Protein AF-A0A965RJ59-F1 (afdb_monomer_lite)

pLDDT: mean 90.55, std 13.61, range [27.86, 98.25]

Secondary structure (DSSP, 8-state):
--PPPPPHHHHHHHHHHHHHHTT-EEEEETTEEEEEEE--TT-HHHHHHHHHHHHHHHHTS-BSS--EEE--TTSHHHHHHHHHTEEEEEE--B-HHHHHHHHHHHHHHHT--

Radius of gyration: 14.55 Å; chains: 1; bounding box: 40×43×31 Å

Sequence (113 aa):
MKTKQAPAREIAADFIRRCRADGWMVDVRGQTVTIIRDFAPGDKDAFCECDATAWGLLASLPGRGGSIWGTDGGSVGGHVALTHGRYTLNRSCVGKRVAADILKLVTFFTLKP

Structure (mmCIF, N/CA/C/O backbone):
data_AF-A0A965RJ59-F1
#
_entry.id   AF-A0A965RJ59-F1
#
loop_
_atom_site.group_PDB
_atom_site.id
_atom_site.type_symbol
_atom_site.label_atom_id
_atom_site.label_alt_id
_atom_site.label_comp_id
_atom_site.label_asym_id
_a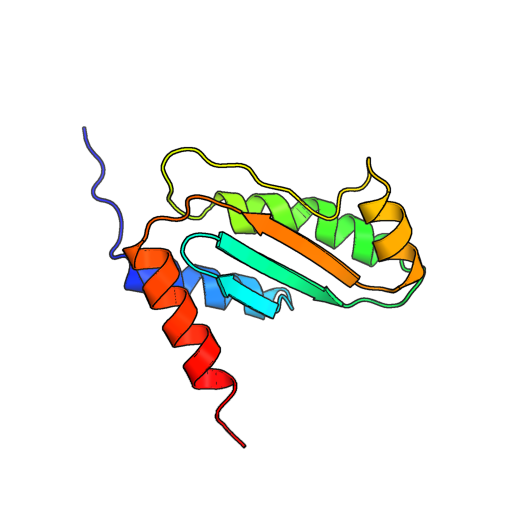tom_site.label_entity_id
_atom_site.label_seq_id
_atom_site.pdbx_PDB_ins_code
_atom_site.Cartn_x
_atom_site.Cartn_y
_atom_site.Cartn_z
_atom_site.occupancy
_atom_site.B_iso_or_equiv
_atom_site.auth_seq_id
_atom_site.auth_comp_id
_atom_site.auth_asym_id
_atom_site.auth_atom_id
_atom_site.pdbx_PDB_model_num
ATOM 1 N N . MET A 1 1 ? -21.872 20.696 10.526 1.00 41.91 1 MET A N 1
ATOM 2 C CA . MET A 1 1 ? -22.598 19.447 10.204 1.00 41.91 1 MET A CA 1
ATOM 3 C C . MET A 1 1 ? -21.594 18.295 10.257 1.00 41.91 1 MET A C 1
ATOM 5 O O . MET A 1 1 ? -20.626 18.351 9.514 1.00 41.91 1 MET A O 1
ATOM 9 N N . LYS A 1 2 ? -21.710 17.329 11.183 1.00 46.34 2 LYS A N 1
ATOM 10 C CA . LYS A 1 2 ? -20.790 16.173 11.227 1.00 46.34 2 LYS A CA 1
ATOM 11 C C . LYS A 1 2 ? -21.306 15.119 10.247 1.00 46.34 2 LYS A C 1
ATOM 13 O O . LYS A 1 2 ? -22.339 14.513 10.507 1.00 46.34 2 LYS A O 1
ATOM 18 N N . THR A 1 3 ? -20.628 14.929 9.122 1.00 65.00 3 THR A N 1
ATOM 19 C CA . THR A 1 3 ? -20.919 13.839 8.185 1.00 65.00 3 THR A CA 1
ATOM 20 C C . THR A 1 3 ? -20.676 12.501 8.885 1.00 65.00 3 THR A C 1
ATOM 22 O O . THR A 1 3 ? -19.633 12.288 9.505 1.00 65.00 3 THR A O 1
ATOM 25 N N . LYS A 1 4 ? -21.665 11.603 8.838 1.00 72.56 4 LYS A N 1
ATOM 26 C CA . LYS A 1 4 ? -21.551 10.253 9.396 1.00 72.56 4 LYS A CA 1
ATOM 27 C C . LYS A 1 4 ? -20.576 9.461 8.527 1.00 72.56 4 LYS A C 1
ATOM 29 O O . LYS A 1 4 ? -20.817 9.276 7.340 1.00 72.56 4 LYS A O 1
ATOM 34 N N . GLN A 1 5 ? -19.473 9.020 9.117 1.00 74.44 5 GLN A N 1
ATOM 35 C CA . GLN A 1 5 ? -18.503 8.177 8.431 1.00 74.44 5 GLN A CA 1
ATOM 36 C C . GLN A 1 5 ? -19.112 6.802 8.121 1.00 74.44 5 GLN A C 1
ATOM 38 O O . GLN A 1 5 ? -19.854 6.259 8.945 1.00 74.44 5 GLN A O 1
ATOM 43 N N . ALA A 1 6 ? -18.790 6.251 6.947 1.00 84.94 6 ALA A N 1
ATOM 44 C CA . ALA A 1 6 ? -19.208 4.908 6.561 1.00 84.94 6 ALA A CA 1
ATOM 45 C C . ALA A 1 6 ? -18.729 3.853 7.585 1.00 84.94 6 ALA A C 1
ATOM 47 O O . ALA A 1 6 ? -17.718 4.059 8.269 1.00 84.94 6 ALA A O 1
ATOM 48 N N . PRO A 1 7 ? -19.435 2.718 7.719 1.00 93.12 7 PRO A N 1
ATOM 49 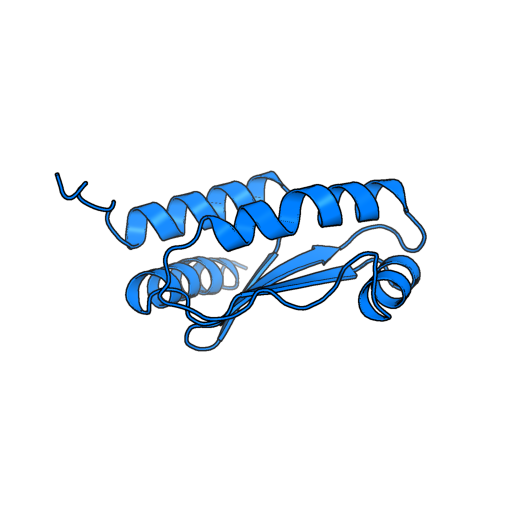C CA . PRO A 1 7 ? -19.003 1.613 8.564 1.00 93.12 7 PRO A CA 1
ATOM 50 C C . PRO A 1 7 ? -17.579 1.149 8.232 1.00 93.12 7 PRO A C 1
ATOM 52 O O . PRO A 1 7 ? -17.197 1.045 7.069 1.00 93.12 7 PRO A O 1
ATOM 55 N N . ALA A 1 8 ? -16.795 0.808 9.261 1.00 93.94 8 ALA A N 1
ATOM 56 C CA . ALA A 1 8 ? -15.394 0.402 9.098 1.00 93.94 8 ALA A CA 1
ATOM 57 C C . ALA A 1 8 ? -15.214 -0.766 8.111 1.00 93.94 8 ALA A C 1
ATOM 59 O O . ALA A 1 8 ? -14.274 -0.761 7.321 1.00 93.94 8 ALA A O 1
ATOM 60 N N . ARG A 1 9 ? -16.159 -1.712 8.117 1.00 95.12 9 ARG A N 1
ATOM 61 C CA . ARG A 1 9 ? -16.202 -2.850 7.197 1.00 95.12 9 ARG A CA 1
ATOM 62 C C . ARG A 1 9 ? -16.362 -2.431 5.735 1.00 95.12 9 ARG A C 1
ATOM 64 O O . ARG A 1 9 ? -15.719 -3.023 4.877 1.00 95.12 9 ARG A O 1
ATOM 71 N N . GLU A 1 10 ? -17.201 -1.436 5.452 1.00 95.81 10 GLU A N 1
ATOM 72 C CA . GLU A 1 10 ? -17.410 -0.929 4.087 1.00 95.81 10 GLU A CA 1
ATOM 73 C C . GLU A 1 10 ? -16.159 -0.211 3.584 1.00 95.81 10 GLU A C 1
ATOM 75 O O . GLU A 1 10 ? -15.707 -0.475 2.475 1.00 95.81 10 GLU A O 1
ATOM 80 N N . ILE A 1 11 ? -15.539 0.607 4.440 1.00 96.31 11 ILE A N 1
ATOM 81 C CA . ILE A 1 11 ? -14.264 1.273 4.139 1.00 96.31 11 ILE A CA 1
ATOM 82 C C . ILE A 1 11 ? -13.167 0.241 3.848 1.00 96.31 11 ILE A C 1
ATOM 84 O O . ILE A 1 11 ? -12.443 0.368 2.865 1.00 96.31 11 ILE A O 1
ATOM 88 N N . ALA A 1 12 ? -13.046 -0.793 4.686 1.00 96.94 12 ALA A N 1
ATOM 89 C CA . ALA A 1 12 ? -12.061 -1.854 4.502 1.00 96.94 12 ALA A CA 1
ATOM 90 C C . ALA A 1 12 ? -12.294 -2.637 3.199 1.00 96.94 12 ALA A C 1
ATOM 92 O O . ALA A 1 12 ? -11.343 -2.905 2.466 1.00 96.94 12 ALA A O 1
ATOM 93 N N . ALA A 1 13 ? -13.550 -2.977 2.891 1.00 96.12 13 ALA A N 1
ATOM 94 C CA . ALA A 1 13 ? -13.908 -3.687 1.668 1.00 96.12 13 ALA A CA 1
ATOM 95 C C . ALA A 1 13 ? -13.626 -2.851 0.411 1.00 96.12 13 ALA A C 1
ATOM 97 O O . ALA A 1 13 ? -13.058 -3.376 -0.547 1.00 96.12 13 ALA A O 1
ATOM 98 N N . ASP A 1 14 ? -13.970 -1.560 0.421 1.00 96.62 14 ASP A N 1
ATOM 99 C CA . ASP A 1 14 ? -13.690 -0.657 -0.697 1.00 96.62 14 ASP A CA 1
ATOM 100 C C . ASP A 1 14 ? -12.186 -0.467 -0.922 1.00 96.62 14 ASP A C 1
ATOM 102 O O . ASP A 1 14 ? -11.710 -0.578 -2.052 1.00 96.62 14 ASP A O 1
ATOM 106 N N . PHE A 1 15 ? -11.421 -0.270 0.156 1.00 96.94 15 PHE A N 1
ATOM 107 C CA . PHE A 1 15 ? -9.967 -0.156 0.086 1.00 96.94 15 PHE A CA 1
ATOM 108 C C . PHE A 1 15 ? -9.328 -1.406 -0.530 1.00 96.94 15 PHE A C 1
ATOM 110 O O . PHE A 1 15 ? -8.587 -1.299 -1.504 1.00 96.94 15 PHE A O 1
ATOM 117 N N . ILE A 1 16 ? -9.666 -2.598 -0.024 1.00 96.94 16 ILE A N 1
ATOM 118 C CA . ILE A 1 16 ? -9.153 -3.864 -0.567 1.00 96.94 16 ILE A CA 1
ATOM 119 C C . ILE A 1 16 ? -9.554 -4.043 -2.035 1.00 96.94 16 ILE A C 1
ATOM 121 O O . ILE A 1 16 ? -8.737 -4.489 -2.839 1.00 96.94 16 ILE A O 1
ATOM 125 N N . ARG A 1 17 ? -10.789 -3.684 -2.405 1.00 96.00 17 ARG A N 1
ATOM 126 C CA . ARG A 1 17 ? -11.264 -3.751 -3.792 1.00 96.00 17 ARG A CA 1
ATOM 127 C C . ARG A 1 17 ? -10.422 -2.868 -4.715 1.00 96.00 17 ARG A C 1
ATOM 129 O O . ARG A 1 17 ? -10.001 -3.347 -5.762 1.00 96.00 17 ARG A O 1
ATOM 136 N N . ARG A 1 18 ? -10.162 -1.616 -4.325 1.00 95.88 18 ARG A N 1
ATOM 137 C CA . ARG A 1 18 ? -9.330 -0.673 -5.092 1.00 95.88 18 ARG A CA 1
ATOM 138 C C . ARG A 1 18 ? -7.885 -1.154 -5.199 1.00 95.88 18 ARG A C 1
ATOM 140 O O . ARG A 1 18 ? -7.370 -1.246 -6.302 1.00 95.88 18 ARG A O 1
ATOM 147 N N . CYS A 1 19 ? -7.277 -1.563 -4.082 1.00 96.12 19 CYS A N 1
ATOM 148 C CA . CYS A 1 19 ? -5.932 -2.137 -4.085 1.00 96.12 19 CYS A CA 1
ATOM 149 C C . CYS A 1 19 ? -5.820 -3.311 -5.065 1.00 96.12 19 CYS A C 1
ATOM 151 O O . CYS A 1 19 ? -4.913 -3.332 -5.885 1.00 96.12 19 CYS A O 1
ATOM 153 N N . ARG A 1 20 ? -6.771 -4.251 -5.041 1.00 93.31 20 ARG A N 1
ATOM 154 C CA . ARG A 1 20 ? -6.757 -5.413 -5.942 1.00 93.31 20 ARG A CA 1
ATOM 155 C C . ARG A 1 20 ? -6.955 -5.045 -7.408 1.00 93.31 20 ARG A C 1
ATOM 157 O O . ARG A 1 20 ? -6.301 -5.647 -8.250 1.00 93.31 20 ARG A O 1
ATOM 164 N N . ALA A 1 21 ? -7.846 -4.098 -7.705 1.00 93.12 21 ALA A N 1
ATOM 165 C CA . ALA A 1 21 ? -8.087 -3.644 -9.075 1.00 93.12 21 ALA A CA 1
ATOM 166 C C . ALA A 1 21 ? -6.805 -3.098 -9.724 1.00 93.12 21 ALA A C 1
ATOM 168 O O . ALA A 1 21 ? -6.563 -3.354 -10.898 1.00 93.12 21 ALA A O 1
ATOM 169 N N . ASP A 1 22 ? -5.961 -2.449 -8.921 1.00 91.25 22 ASP A N 1
ATOM 170 C CA . ASP A 1 22 ? -4.714 -1.826 -9.368 1.00 91.25 22 ASP A CA 1
ATOM 171 C C . ASP A 1 22 ? -3.471 -2.710 -9.095 1.00 91.25 22 ASP A C 1
ATOM 173 O O . ASP A 1 22 ? -2.335 -2.248 -9.196 1.00 91.25 22 ASP A O 1
ATOM 177 N N . GLY A 1 23 ? -3.660 -3.987 -8.729 1.00 94.44 23 GLY A N 1
ATOM 178 C CA . GLY A 1 23 ? -2.569 -4.958 -8.551 1.00 94.44 23 GLY A CA 1
ATOM 179 C C . GLY A 1 23 ? -1.757 -4.830 -7.254 1.00 94.44 23 GLY A C 1
ATOM 180 O O . GLY A 1 23 ? -0.648 -5.355 -7.172 1.00 94.44 23 GLY A O 1
ATOM 181 N N . TRP A 1 24 ? -2.282 -4.158 -6.229 1.00 96.38 24 TRP A N 1
ATOM 182 C CA . TRP A 1 24 ? -1.629 -4.013 -4.927 1.00 96.38 24 TRP A CA 1
ATOM 183 C C . TRP A 1 24 ? -1.935 -5.178 -3.987 1.00 96.38 24 TRP A C 1
ATOM 185 O O . TRP A 1 24 ? -3.090 -5.495 -3.684 1.00 96.38 24 TRP A O 1
ATOM 195 N N . MET A 1 25 ? -0.876 -5.744 -3.424 1.00 96.25 25 MET A N 1
ATOM 196 C CA . MET A 1 25 ? -0.923 -6.557 -2.217 1.00 96.25 25 MET A CA 1
ATOM 197 C C . MET A 1 25 ? -1.032 -5.657 -0.985 1.00 96.25 25 MET A C 1
ATOM 199 O O . MET A 1 25 ? -0.541 -4.528 -0.980 1.00 96.25 25 MET A O 1
ATOM 203 N N . VAL A 1 26 ? -1.651 -6.170 0.078 1.00 96.94 26 VAL A N 1
ATOM 204 C CA . VAL A 1 26 ? -1.862 -5.434 1.329 1.00 96.94 26 VAL A CA 1
ATOM 205 C C . VAL A 1 26 ? -1.363 -6.273 2.508 1.00 96.94 26 VAL A C 1
ATOM 207 O O . VAL A 1 26 ? -1.674 -7.458 2.590 1.00 96.94 26 VAL A O 1
ATOM 210 N N . ASP A 1 27 ? -0.618 -5.663 3.429 1.00 96.19 27 ASP A N 1
ATOM 211 C CA . ASP A 1 27 ? -0.259 -6.226 4.742 1.00 96.19 27 ASP A CA 1
ATOM 212 C C . ASP A 1 27 ? -0.755 -5.290 5.855 1.00 96.19 27 ASP A C 1
ATOM 214 O O . ASP A 1 27 ? -0.882 -4.077 5.662 1.00 96.19 27 ASP A O 1
ATOM 218 N N . VAL A 1 28 ? -1.059 -5.846 7.028 1.00 96.81 28 VAL A N 1
ATOM 219 C CA . VAL A 1 28 ? -1.517 -5.071 8.187 1.00 96.81 28 VAL A CA 1
ATOM 220 C C . VAL A 1 28 ? -0.814 -5.533 9.452 1.00 96.81 28 VAL A C 1
ATOM 222 O O . VAL A 1 28 ? -0.925 -6.686 9.864 1.00 96.81 28 VAL A O 1
ATOM 225 N N . ARG A 1 29 ? -0.167 -4.589 10.142 1.00 95.38 29 ARG A N 1
ATOM 226 C CA . ARG A 1 29 ? 0.491 -4.811 11.436 1.00 95.38 29 ARG A CA 1
ATOM 227 C C . ARG A 1 29 ? 0.011 -3.777 12.446 1.00 95.38 29 ARG A C 1
ATOM 229 O O . ARG A 1 29 ? 0.391 -2.608 12.405 1.00 95.38 29 ARG A O 1
ATOM 236 N N . GLY A 1 30 ? -0.865 -4.196 13.358 1.00 94.75 30 GLY A N 1
ATOM 237 C CA . GLY A 1 30 ? -1.496 -3.292 14.321 1.00 94.75 30 GLY A CA 1
ATOM 238 C C . GLY A 1 30 ? -2.375 -2.244 13.628 1.00 94.75 30 GLY A C 1
ATOM 239 O O . GLY A 1 30 ? -3.422 -2.577 13.085 1.00 94.75 30 GLY A O 1
ATOM 240 N N . GLN A 1 31 ? -1.963 -0.974 13.674 1.00 96.56 31 GLN A N 1
ATOM 241 C CA . GLN A 1 31 ? -2.623 0.148 12.978 1.00 96.56 31 GLN A CA 1
ATOM 242 C C . GLN A 1 31 ? -1.812 0.655 11.774 1.00 96.56 31 GLN A C 1
ATOM 244 O O . GLN A 1 31 ? -2.067 1.753 11.274 1.00 96.56 31 GLN A O 1
ATOM 249 N N . THR A 1 32 ? -0.826 -0.125 11.332 1.00 97.75 32 THR A N 1
ATOM 250 C CA . THR A 1 32 ? -0.051 0.146 10.125 1.00 97.75 32 THR A CA 1
ATOM 251 C C . THR A 1 32 ? -0.586 -0.702 8.983 1.00 97.75 32 THR A C 1
ATOM 253 O O . THR A 1 32 ? -0.685 -1.920 9.121 1.00 97.75 32 THR A O 1
ATOM 256 N N . VAL A 1 33 ? -0.928 -0.053 7.872 1.00 97.94 33 VAL A N 1
ATOM 257 C CA . VAL A 1 33 ? -1.311 -0.706 6.616 1.00 97.94 33 VAL A CA 1
ATOM 258 C C . VAL A 1 33 ? -0.193 -0.484 5.611 1.00 97.94 33 VAL A C 1
ATOM 260 O O . VAL A 1 33 ? 0.238 0.651 5.410 1.00 97.94 33 VAL A O 1
ATOM 263 N N . THR A 1 34 ? 0.255 -1.559 4.983 1.00 98.25 34 THR A N 1
ATOM 264 C CA . THR A 1 34 ? 1.290 -1.553 3.955 1.00 98.25 34 THR A CA 1
ATOM 265 C C . THR A 1 34 ? 0.664 -1.983 2.640 1.00 98.25 34 THR A C 1
ATOM 267 O O . THR A 1 34 ? -0.059 -2.976 2.608 1.00 98.25 34 THR A O 1
ATOM 270 N N . ILE A 1 35 ? 0.938 -1.252 1.563 1.00 97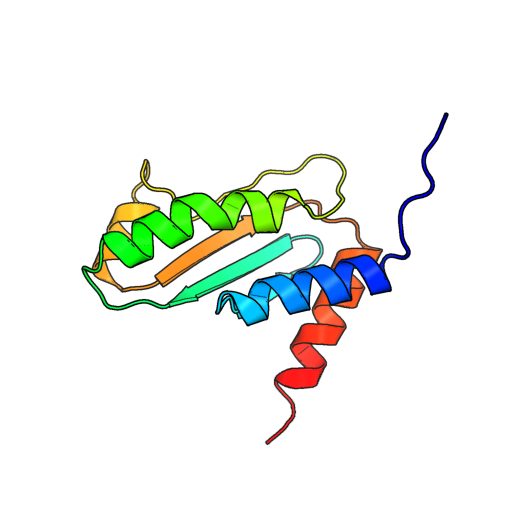.75 35 ILE A N 1
ATOM 271 C CA . ILE A 1 35 ? 0.636 -1.685 0.199 1.00 97.75 35 ILE A CA 1
ATOM 272 C C . ILE A 1 35 ? 1.933 -1.992 -0.535 1.00 97.75 35 ILE A C 1
ATOM 274 O O . ILE A 1 35 ? 2.946 -1.314 -0.347 1.00 97.75 35 ILE A O 1
ATOM 278 N N . ILE A 1 36 ? 1.897 -3.041 -1.345 1.00 97.44 36 ILE A N 1
ATOM 279 C CA . ILE A 1 36 ? 3.046 -3.535 -2.094 1.00 97.44 36 ILE A CA 1
ATOM 280 C C . ILE A 1 36 ? 2.594 -3.832 -3.516 1.00 97.44 36 ILE A C 1
ATOM 282 O O . ILE A 1 36 ? 1.568 -4.482 -3.701 1.00 97.44 36 ILE A O 1
ATOM 286 N N . ARG A 1 37 ? 3.359 -3.397 -4.510 1.00 96.62 37 ARG A N 1
ATOM 287 C CA . ARG A 1 37 ? 3.158 -3.789 -5.907 1.00 96.62 37 ARG A CA 1
ATOM 288 C C . ARG A 1 37 ? 4.506 -4.141 -6.510 1.00 96.62 37 ARG A C 1
ATOM 290 O O . ARG A 1 37 ? 5.461 -3.373 -6.382 1.00 96.62 37 ARG A O 1
ATOM 297 N N . ASP A 1 38 ? 4.570 -5.316 -7.118 1.00 97.00 38 ASP A N 1
ATOM 298 C CA . ASP A 1 38 ? 5.737 -5.756 -7.870 1.00 97.00 38 ASP A CA 1
ATOM 299 C C . ASP A 1 38 ? 5.582 -5.317 -9.340 1.00 97.00 38 ASP A C 1
ATOM 301 O O . ASP A 1 38 ? 4.469 -5.225 -9.864 1.00 97.00 38 ASP A O 1
ATOM 305 N N . PHE A 1 39 ? 6.700 -5.019 -9.992 1.00 96.69 39 PHE A N 1
ATOM 306 C CA . PHE A 1 39 ? 6.806 -4.630 -11.399 1.00 96.69 39 PHE A CA 1
ATOM 307 C C . PHE A 1 39 ? 8.146 -5.123 -11.967 1.00 96.69 39 PHE A C 1
ATOM 309 O O . PHE A 1 39 ? 8.977 -5.661 -11.237 1.00 96.69 39 PHE A O 1
ATOM 316 N N . ALA A 1 40 ? 8.369 -4.998 -13.276 1.00 97.50 40 ALA A N 1
ATOM 317 C CA . ALA A 1 40 ? 9.626 -5.452 -13.866 1.00 97.50 40 ALA A CA 1
ATOM 318 C C . ALA A 1 40 ? 10.810 -4.581 -13.384 1.00 97.50 40 ALA A C 1
ATOM 320 O O . ALA A 1 40 ? 10.720 -3.353 -13.434 1.00 97.50 40 ALA A O 1
ATOM 321 N N . PRO A 1 41 ? 11.941 -5.165 -12.941 1.00 97.50 41 PRO A N 1
ATOM 322 C CA . PRO A 1 41 ? 13.139 -4.394 -12.618 1.00 97.50 41 PRO A CA 1
ATOM 323 C C . PRO A 1 41 ? 13.554 -3.457 -13.763 1.00 97.50 41 PRO A C 1
ATOM 325 O O . PRO A 1 41 ? 13.658 -3.873 -14.914 1.00 97.50 41 PRO A O 1
ATOM 328 N N . GLY A 1 42 ? 13.800 -2.189 -13.442 1.00 95.94 42 GLY A N 1
ATOM 329 C CA . GLY A 1 42 ? 14.157 -1.135 -14.391 1.00 95.94 42 GLY A CA 1
ATOM 330 C C . GLY A 1 42 ? 12.974 -0.454 -15.087 1.00 95.94 42 GLY A C 1
ATOM 331 O O . GLY A 1 42 ? 13.197 0.539 -15.782 1.00 95.94 42 GLY A O 1
ATOM 332 N N . ASP A 1 43 ? 11.741 -0.926 -14.889 1.00 97.69 43 ASP A N 1
ATOM 333 C CA . ASP A 1 43 ? 10.541 -0.319 -15.469 1.00 97.69 43 ASP A CA 1
ATOM 334 C C . ASP A 1 43 ? 10.189 0.992 -14.752 1.00 97.69 43 ASP A C 1
ATOM 336 O O . ASP A 1 43 ? 9.639 1.024 -13.646 1.00 97.69 43 ASP A O 1
ATOM 340 N N . LYS A 1 44 ? 10.565 2.101 -15.392 1.00 96.25 44 LYS A N 1
ATOM 341 C CA . LYS A 1 44 ? 10.345 3.452 -14.874 1.00 96.25 44 LYS A CA 1
ATOM 342 C C . LYS A 1 44 ? 8.889 3.880 -14.976 1.00 96.25 44 LYS A C 1
ATOM 344 O O . LYS A 1 44 ? 8.447 4.643 -14.123 1.00 96.25 44 LYS A O 1
ATOM 349 N N . ASP A 1 45 ? 8.159 3.401 -15.975 1.00 97.19 45 ASP A N 1
ATOM 350 C CA . ASP A 1 45 ? 6.772 3.804 -16.190 1.00 97.19 45 ASP A CA 1
ATOM 351 C C . ASP A 1 45 ? 5.888 3.167 -15.117 1.00 97.19 45 ASP A C 1
ATOM 353 O O . ASP A 1 45 ? 5.158 3.875 -14.420 1.00 97.19 45 ASP A O 1
ATOM 357 N N . ALA A 1 46 ? 6.065 1.866 -14.861 1.00 96.31 46 ALA A N 1
ATOM 358 C CA . ALA A 1 46 ? 5.384 1.180 -13.764 1.00 96.31 46 ALA A CA 1
ATOM 359 C C . ALA A 1 46 ? 5.736 1.778 -12.390 1.00 96.31 46 ALA A C 1
ATOM 361 O O . ALA A 1 46 ? 4.869 1.897 -11.518 1.00 96.31 46 ALA A O 1
ATOM 362 N N . PHE A 1 47 ? 6.992 2.194 -12.187 1.00 96.62 47 PHE A N 1
ATOM 363 C CA . PHE A 1 47 ? 7.393 2.907 -10.974 1.00 96.62 47 PHE A CA 1
ATOM 364 C C . PHE A 1 47 ? 6.668 4.251 -10.831 1.00 96.62 47 PHE A C 1
ATOM 366 O O . PHE A 1 47 ? 6.107 4.525 -9.771 1.00 96.62 47 PHE A O 1
ATOM 373 N N . CYS A 1 48 ? 6.644 5.071 -11.884 1.00 96.06 48 CYS A N 1
ATOM 374 C CA . CYS A 1 48 ? 5.964 6.366 -11.883 1.00 96.06 48 CYS A CA 1
ATOM 375 C C . CYS A 1 48 ? 4.459 6.221 -11.626 1.00 96.06 48 CYS A C 1
ATOM 377 O O . CYS A 1 48 ? 3.891 6.999 -10.860 1.00 96.06 48 CYS A O 1
ATOM 379 N N . GLU A 1 49 ? 3.811 5.206 -12.202 1.00 96.00 49 GLU A N 1
ATOM 380 C CA . GLU A 1 49 ? 2.410 4.889 -11.906 1.00 96.00 49 GLU A CA 1
ATOM 381 C C . GLU A 1 49 ? 2.198 4.544 -10.429 1.00 96.00 49 GLU A C 1
ATOM 383 O O . GLU A 1 49 ? 1.242 5.015 -9.805 1.00 96.00 49 GLU A O 1
ATOM 388 N N . CYS A 1 50 ? 3.086 3.727 -9.853 1.00 96.06 50 CYS A N 1
ATOM 389 C CA . CYS A 1 50 ? 3.038 3.402 -8.431 1.00 96.06 50 CYS A CA 1
ATOM 390 C C . CYS A 1 50 ? 3.179 4.668 -7.579 1.00 96.06 50 CYS A C 1
ATOM 392 O O . CYS A 1 50 ? 2.354 4.897 -6.695 1.00 96.06 50 CYS A O 1
ATOM 394 N N . ASP A 1 51 ? 4.163 5.515 -7.881 1.00 94.69 51 ASP A N 1
ATOM 395 C CA . ASP A 1 51 ? 4.453 6.734 -7.121 1.00 94.69 51 ASP A CA 1
ATOM 396 C C . ASP A 1 51 ? 3.312 7.761 -7.201 1.00 94.69 51 ASP A C 1
ATOM 398 O O . ASP A 1 51 ? 2.951 8.390 -6.205 1.00 94.69 51 ASP A O 1
ATOM 402 N N . ALA A 1 52 ? 2.653 7.855 -8.358 1.00 94.12 52 ALA A N 1
ATOM 403 C CA . ALA A 1 52 ? 1.507 8.734 -8.558 1.00 94.12 52 ALA A CA 1
ATOM 404 C C . ALA A 1 52 ? 0.243 8.284 -7.797 1.00 94.12 52 ALA A C 1
ATOM 406 O O . ALA A 1 52 ? -0.604 9.113 -7.456 1.00 94.12 52 ALA A O 1
ATOM 407 N N . THR A 1 53 ? 0.079 6.981 -7.537 1.00 94.94 53 THR A N 1
ATOM 408 C CA . THR A 1 53 ? -1.198 6.405 -7.066 1.00 94.94 53 THR A CA 1
ATOM 409 C C . THR A 1 53 ? -1.167 5.916 -5.617 1.00 94.94 53 THR A C 1
ATOM 411 O O . THR A 1 53 ? -2.158 6.068 -4.889 1.00 94.94 53 THR A O 1
ATOM 414 N N . ALA A 1 54 ? -0.038 5.366 -5.162 1.00 96.00 54 ALA A N 1
ATOM 415 C CA . ALA A 1 54 ? 0.101 4.691 -3.872 1.00 96.00 54 ALA A CA 1
ATOM 416 C C . ALA A 1 54 ? -0.273 5.588 -2.686 1.00 96.00 54 ALA A C 1
ATOM 418 O O . ALA A 1 54 ? -0.983 5.165 -1.764 1.00 96.00 54 ALA A O 1
ATOM 419 N N . TRP A 1 55 ? 0.162 6.852 -2.723 1.00 95.38 55 TRP A N 1
ATOM 420 C CA . TRP A 1 55 ? -0.128 7.804 -1.656 1.00 95.38 55 TRP A CA 1
ATOM 421 C C . TRP A 1 55 ? -1.632 8.046 -1.519 1.00 95.38 55 TRP A C 1
ATOM 423 O O . TRP A 1 55 ? -2.169 7.965 -0.416 1.00 95.38 55 TRP A O 1
ATOM 433 N N . GLY A 1 56 ? -2.336 8.273 -2.634 1.00 94.56 56 GLY A N 1
ATOM 434 C CA . GLY A 1 56 ? -3.781 8.518 -2.644 1.00 94.56 56 GLY A CA 1
ATOM 435 C C . GLY A 1 56 ? -4.596 7.315 -2.159 1.00 94.56 56 GLY A C 1
ATOM 436 O O . GLY A 1 56 ? -5.585 7.481 -1.436 1.00 94.56 56 GLY A O 1
ATOM 437 N N . LEU A 1 57 ? -4.157 6.097 -2.494 1.00 95.44 57 LEU A N 1
ATOM 438 C CA . LEU A 1 57 ? -4.743 4.862 -1.966 1.00 95.44 57 LEU A CA 1
ATOM 439 C C . LEU A 1 57 ? -4.654 4.832 -0.442 1.00 95.44 57 LEU A C 1
ATOM 441 O O . LEU A 1 57 ? -5.686 4.752 0.234 1.00 95.44 57 LEU A O 1
ATOM 445 N N . LEU A 1 58 ? -3.445 4.962 0.108 1.00 96.00 58 LEU A N 1
ATOM 446 C CA . LEU A 1 58 ? -3.247 4.924 1.552 1.00 96.00 58 LEU A CA 1
ATOM 447 C C . LEU A 1 58 ? -3.929 6.090 2.253 1.00 96.00 58 LEU A C 1
ATOM 449 O O . LEU A 1 58 ? -4.576 5.848 3.266 1.00 96.00 58 LEU A O 1
ATOM 453 N N . ALA A 1 59 ? -3.830 7.316 1.734 1.00 94.50 59 ALA A N 1
ATOM 454 C CA . ALA A 1 59 ? -4.391 8.536 2.317 1.00 94.50 59 ALA A CA 1
ATOM 455 C C . ALA A 1 59 ? -5.923 8.504 2.446 1.00 94.50 59 ALA A C 1
ATOM 457 O O . ALA A 1 59 ? -6.471 9.111 3.368 1.00 94.50 59 ALA A O 1
ATOM 458 N N . SER A 1 60 ? -6.611 7.721 1.608 1.00 93.31 60 SER A N 1
ATOM 459 C CA . SER A 1 60 ? -8.067 7.549 1.690 1.00 93.31 60 SER A CA 1
ATOM 460 C C . SER A 1 60 ? -8.549 6.831 2.960 1.00 93.31 60 SER A C 1
ATOM 462 O O . SER A 1 60 ? -9.705 6.985 3.360 1.00 93.31 60 SER A O 1
ATOM 464 N N . LEU A 1 61 ? -7.672 6.086 3.644 1.00 95.25 61 LEU A N 1
ATOM 465 C CA . LEU A 1 61 ? -8.020 5.437 4.905 1.00 95.25 61 LEU A CA 1
ATOM 466 C C . LEU A 1 61 ? -8.266 6.468 6.026 1.00 95.25 61 LEU A C 1
ATOM 468 O O . LEU A 1 61 ? -7.616 7.512 6.102 1.00 95.25 61 LEU A O 1
ATOM 472 N N . PRO A 1 62 ? -9.185 6.207 6.962 1.00 94.25 62 PRO A N 1
ATOM 473 C CA . PRO A 1 62 ? -9.360 7.085 8.106 1.00 94.25 62 PRO A CA 1
ATOM 474 C C . PRO A 1 62 ? -8.321 6.801 9.191 1.00 94.25 62 PRO A C 1
ATOM 476 O O . PRO A 1 62 ? -7.959 5.653 9.447 1.00 94.25 62 PRO A O 1
ATOM 479 N N . GLY A 1 63 ? -7.882 7.849 9.880 1.00 90.56 63 GLY A N 1
ATOM 480 C CA . GLY A 1 63 ? -6.898 7.765 10.955 1.00 90.56 63 GLY A CA 1
ATOM 481 C C . GLY A 1 63 ? -6.758 9.097 11.681 1.00 90.56 63 GLY A C 1
ATOM 482 O O . GLY A 1 63 ? -7.199 10.129 11.174 1.00 90.56 63 GLY A O 1
ATOM 483 N N . ARG A 1 64 ? -6.173 9.083 12.881 1.00 85.62 64 ARG A N 1
ATOM 484 C CA . ARG A 1 64 ? -5.809 10.308 13.608 1.00 85.62 64 ARG A CA 1
ATOM 485 C C . ARG A 1 64 ? -4.288 10.393 13.679 1.00 85.62 64 ARG A C 1
ATOM 487 O O . ARG A 1 64 ? -3.677 9.652 14.442 1.00 85.62 64 ARG A O 1
ATOM 494 N N . GLY A 1 65 ? -3.707 11.288 12.883 1.00 86.94 65 GLY A N 1
ATOM 495 C CA . GLY A 1 65 ? -2.256 11.441 12.768 1.00 86.94 65 GLY A CA 1
ATOM 496 C C . GLY A 1 65 ? -1.584 10.275 12.039 1.00 86.94 65 GLY A C 1
ATOM 497 O O . GLY A 1 65 ? -2.224 9.582 11.245 1.00 86.94 65 GLY A O 1
ATOM 498 N N . GLY A 1 66 ? -0.300 10.070 12.336 1.00 91.12 66 GLY A N 1
ATOM 499 C CA . GLY A 1 66 ? 0.564 9.112 11.646 1.00 91.12 66 GLY A CA 1
ATOM 500 C C . GLY A 1 66 ? 1.237 9.703 10.409 1.00 91.12 66 GLY A C 1
ATOM 501 O O . GLY A 1 66 ? 1.022 10.863 10.062 1.00 91.12 66 GLY A O 1
ATOM 502 N N . SER A 1 67 ? 2.044 8.874 9.753 1.00 93.62 67 SER A N 1
ATOM 503 C CA . SER A 1 67 ? 2.812 9.244 8.564 1.00 93.62 67 SER A CA 1
ATOM 504 C C . SER A 1 67 ? 2.635 8.193 7.477 1.00 93.62 67 SER A C 1
ATOM 506 O O . SER A 1 67 ? 2.400 7.015 7.774 1.00 93.62 67 SER A O 1
ATOM 508 N N . ILE A 1 68 ? 2.776 8.629 6.226 1.00 95.69 68 ILE A N 1
ATOM 509 C CA . ILE A 1 68 ? 2.936 7.751 5.068 1.00 95.69 68 ILE A CA 1
ATOM 510 C C . ILE A 1 68 ? 4.422 7.745 4.707 1.00 95.69 68 ILE A C 1
ATOM 512 O O . ILE A 1 68 ? 5.018 8.813 4.607 1.00 95.69 68 ILE A O 1
ATOM 516 N N . TRP A 1 69 ? 5.024 6.563 4.599 1.00 94.94 69 TRP A N 1
ATOM 517 C CA . TRP A 1 69 ? 6.470 6.400 4.413 1.00 94.94 69 TRP A CA 1
ATOM 518 C C . TRP A 1 69 ? 6.801 5.082 3.711 1.00 94.94 69 TRP A C 1
ATOM 520 O O . TRP A 1 69 ? 6.060 4.101 3.818 1.00 94.94 69 TRP A O 1
ATOM 530 N N . GLY A 1 70 ? 7.932 5.033 3.013 1.00 94.00 70 GLY A N 1
ATOM 531 C CA . GLY A 1 70 ? 8.371 3.859 2.264 1.00 94.00 70 GLY A CA 1
ATOM 532 C C . GLY A 1 70 ? 9.115 4.262 1.000 1.00 94.00 70 GLY A C 1
ATOM 533 O O . GLY A 1 70 ? 9.912 5.193 1.027 1.00 94.00 70 GLY A O 1
ATOM 534 N N . THR A 1 71 ? 8.856 3.543 -0.086 1.00 92.44 71 THR A N 1
ATOM 535 C CA . THR A 1 71 ? 9.325 3.886 -1.425 1.00 92.44 71 THR A CA 1
ATOM 536 C C . THR A 1 71 ? 8.727 5.220 -1.862 1.00 92.44 71 THR A C 1
ATOM 538 O O . THR A 1 71 ? 7.513 5.375 -1.838 1.00 92.44 71 THR A O 1
ATOM 541 N N . ASP A 1 72 ? 9.576 6.146 -2.295 1.00 88.81 72 ASP A N 1
ATOM 542 C CA . ASP A 1 72 ? 9.192 7.350 -3.033 1.00 88.81 72 ASP A CA 1
ATOM 543 C C . ASP A 1 72 ? 10.291 7.682 -4.061 1.00 88.81 72 ASP A C 1
ATOM 545 O O . ASP A 1 72 ? 11.433 7.224 -3.924 1.00 88.81 72 ASP A O 1
ATOM 549 N N . GLY A 1 73 ? 9.974 8.458 -5.102 1.00 83.19 73 GLY A N 1
ATOM 550 C CA . GLY A 1 73 ? 10.950 8.859 -6.128 1.00 83.19 73 GLY A CA 1
ATOM 551 C C . GLY A 1 73 ? 12.093 9.760 -5.633 1.00 83.19 73 GLY A C 1
ATOM 552 O O . GLY A 1 73 ? 13.086 9.926 -6.340 1.00 83.19 73 GLY A O 1
ATOM 553 N N . GLY A 1 74 ? 11.976 10.333 -4.431 1.00 84.00 74 GLY A N 1
ATOM 554 C CA . GLY A 1 74 ? 12.959 11.250 -3.843 1.00 84.00 74 GLY A CA 1
ATOM 555 C C . GLY A 1 74 ? 13.984 10.587 -2.918 1.00 84.00 74 GLY A C 1
ATOM 556 O O . GLY A 1 74 ? 14.895 11.261 -2.438 1.00 84.00 74 GLY A O 1
ATOM 557 N N . SER A 1 75 ? 13.849 9.288 -2.646 1.00 83.50 75 SER A N 1
ATOM 558 C CA . SER A 1 75 ? 14.636 8.571 -1.642 1.00 83.50 75 SER A CA 1
ATOM 559 C C . SER A 1 75 ? 15.415 7.391 -2.219 1.00 83.50 75 SER A C 1
ATOM 561 O O . SER A 1 75 ? 15.201 6.923 -3.339 1.00 83.50 75 SER A O 1
ATOM 563 N N . VAL A 1 76 ? 16.300 6.833 -1.387 1.00 89.19 76 VAL A N 1
ATOM 564 C CA . VAL A 1 76 ? 16.971 5.548 -1.652 1.00 89.19 76 VAL A CA 1
ATOM 565 C C . VAL A 1 76 ? 15.948 4.433 -1.909 1.00 89.19 76 VAL A C 1
ATOM 567 O O . VAL A 1 76 ? 16.216 3.525 -2.694 1.00 89.19 76 VAL A O 1
ATOM 570 N N . GLY A 1 77 ? 14.755 4.521 -1.308 1.00 88.94 77 GLY A N 1
ATOM 571 C CA . GLY A 1 77 ? 13.669 3.572 -1.532 1.00 88.94 77 GLY A CA 1
ATOM 572 C C . GLY A 1 77 ? 13.228 3.515 -2.994 1.00 88.94 77 GLY A C 1
ATOM 573 O O . GLY A 1 77 ? 13.012 2.419 -3.506 1.00 88.94 77 GLY A O 1
ATOM 574 N N . GLY A 1 78 ? 13.158 4.659 -3.684 1.00 91.31 78 GLY A N 1
ATOM 575 C CA . GLY A 1 78 ? 12.835 4.726 -5.112 1.00 91.31 78 GLY A CA 1
ATOM 576 C C . GLY A 1 78 ? 13.878 4.037 -5.986 1.00 91.31 78 GLY A C 1
ATOM 577 O O . GLY A 1 78 ? 13.539 3.221 -6.842 1.00 91.31 78 GLY A O 1
ATOM 578 N N . HIS A 1 79 ? 15.162 4.282 -5.714 1.00 92.44 79 HIS A N 1
ATOM 579 C CA . HIS A 1 79 ? 16.251 3.618 -6.434 1.00 92.44 79 HIS A CA 1
ATOM 580 C C . HIS A 1 79 ? 16.253 2.093 -6.223 1.00 92.44 79 HIS A C 1
ATOM 582 O O . HIS A 1 79 ? 16.418 1.327 -7.177 1.00 92.44 79 HIS A O 1
ATOM 588 N N . VAL A 1 80 ? 16.027 1.639 -4.985 1.00 94.50 80 VAL A N 1
ATOM 589 C CA . VAL A 1 80 ? 15.927 0.207 -4.661 1.00 94.50 80 VAL A CA 1
ATOM 590 C C . VAL A 1 80 ? 14.720 -0.423 -5.352 1.00 94.50 80 VAL A C 1
ATOM 592 O O . VAL A 1 80 ? 14.858 -1.508 -5.918 1.00 94.50 80 VAL A O 1
ATOM 595 N N . ALA A 1 81 ? 13.570 0.257 -5.347 1.00 93.94 81 ALA A N 1
ATOM 596 C CA . ALA A 1 81 ? 12.353 -0.210 -5.999 1.00 93.94 81 ALA A CA 1
ATOM 597 C C . ALA A 1 81 ? 12.538 -0.359 -7.508 1.00 93.94 81 ALA A C 1
ATOM 599 O O . ALA A 1 81 ? 12.187 -1.402 -8.046 1.00 93.94 81 ALA A O 1
ATOM 600 N N . LEU A 1 82 ? 13.147 0.626 -8.176 1.00 95.00 82 LEU A N 1
ATOM 601 C CA . LEU A 1 82 ? 13.482 0.531 -9.599 1.00 95.00 82 LEU A CA 1
ATOM 602 C C . LEU A 1 82 ? 14.439 -0.628 -9.884 1.00 95.00 82 LEU A C 1
ATOM 604 O O . LEU A 1 82 ? 14.254 -1.345 -10.857 1.00 95.00 82 LEU A O 1
ATOM 608 N N . THR A 1 83 ? 15.438 -0.847 -9.030 1.00 95.44 83 THR A N 1
ATOM 609 C CA . THR A 1 83 ? 16.429 -1.917 -9.233 1.00 95.44 83 THR A CA 1
ATOM 610 C C . THR A 1 83 ? 15.846 -3.320 -9.036 1.00 95.44 83 THR A C 1
ATOM 612 O O . THR A 1 83 ? 16.255 -4.243 -9.731 1.00 95.44 83 THR A O 1
ATOM 615 N N . HIS A 1 84 ? 14.902 -3.499 -8.109 1.00 95.94 84 HIS A N 1
ATOM 616 C CA . HIS A 1 84 ? 14.384 -4.826 -7.736 1.00 95.94 84 HIS A CA 1
ATOM 617 C C . HIS A 1 84 ? 12.942 -5.083 -8.182 1.00 95.94 84 HIS A C 1
ATOM 619 O O . HIS A 1 84 ? 12.457 -6.200 -8.024 1.00 95.94 84 HIS A O 1
ATOM 625 N N . GLY A 1 85 ? 12.255 -4.078 -8.726 1.00 96.19 85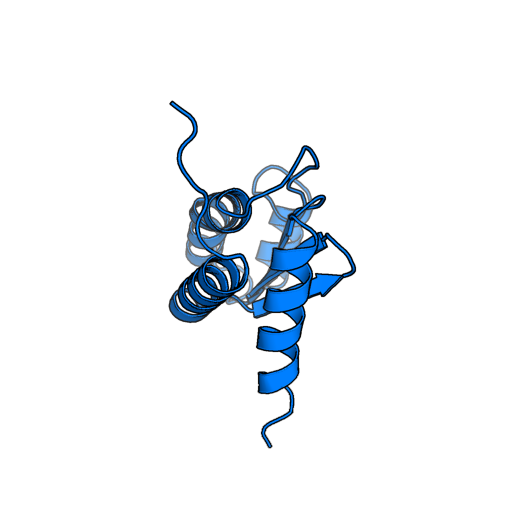 GLY A N 1
ATOM 626 C CA . GLY A 1 85 ? 10.885 -4.211 -9.206 1.00 96.19 85 GLY A CA 1
ATOM 627 C C . GLY A 1 85 ? 9.840 -4.308 -8.093 1.00 96.19 85 GLY A C 1
ATOM 628 O O . GLY A 1 85 ? 8.889 -5.070 -8.218 1.00 96.19 85 GLY A O 1
ATOM 629 N N . ARG A 1 86 ? 10.011 -3.593 -6.972 1.00 96.56 86 ARG A N 1
ATOM 630 C CA . ARG A 1 86 ? 9.069 -3.663 -5.836 1.00 96.56 86 ARG A CA 1
ATOM 631 C C . ARG A 1 86 ? 8.836 -2.311 -5.182 1.00 96.56 86 ARG A C 1
ATOM 633 O O . ARG A 1 86 ? 9.731 -1.764 -4.543 1.00 96.56 86 ARG A O 1
ATOM 640 N N . TYR A 1 87 ? 7.606 -1.812 -5.272 1.00 97.31 87 TYR A N 1
ATOM 641 C CA . TYR A 1 87 ? 7.157 -0.606 -4.580 1.00 97.31 87 TYR A CA 1
ATOM 642 C C . TYR A 1 87 ? 6.514 -0.987 -3.247 1.00 97.31 87 TYR A C 1
ATOM 644 O O . TYR A 1 87 ? 5.666 -1.877 -3.202 1.00 97.31 87 TYR A O 1
ATOM 652 N N . THR A 1 88 ? 6.902 -0.340 -2.146 1.00 97.06 88 THR A N 1
ATOM 653 C CA . THR A 1 88 ? 6.318 -0.592 -0.819 1.00 97.06 88 THR A CA 1
ATOM 654 C C . THR A 1 88 ? 6.037 0.718 -0.104 1.00 97.06 88 THR A C 1
ATOM 656 O O . THR A 1 88 ? 6.957 1.482 0.172 1.00 97.06 88 THR A O 1
ATOM 659 N N . LEU A 1 89 ? 4.779 0.950 0.270 1.00 97.25 89 LEU A N 1
ATOM 660 C CA . LEU A 1 89 ? 4.377 2.150 0.997 1.00 97.25 89 LEU A CA 1
ATOM 661 C C . LEU A 1 89 ? 3.549 1.786 2.221 1.00 97.25 89 LEU A C 1
ATOM 663 O O . LEU A 1 89 ? 2.705 0.893 2.184 1.00 97.25 89 LEU A O 1
ATOM 667 N N . ASN A 1 90 ? 3.793 2.488 3.318 1.00 97.31 90 ASN A N 1
ATOM 668 C CA . ASN A 1 90 ? 3.201 2.219 4.617 1.00 97.31 90 ASN A CA 1
ATOM 669 C C . ASN A 1 90 ? 2.420 3.436 5.081 1.00 97.31 90 ASN A C 1
ATOM 671 O O . ASN A 1 90 ? 2.839 4.567 4.855 1.00 97.31 90 ASN A O 1
ATOM 675 N N . ARG A 1 91 ? 1.328 3.208 5.806 1.00 97.44 91 ARG A N 1
ATOM 676 C CA . ARG A 1 91 ? 0.608 4.238 6.551 1.00 97.44 91 ARG A CA 1
ATOM 677 C C . ARG A 1 91 ? 0.397 3.793 7.985 1.00 97.44 91 ARG A C 1
ATOM 679 O O . ARG A 1 91 ? -0.242 2.769 8.212 1.00 97.44 91 ARG A O 1
ATOM 686 N N . SER A 1 92 ? 0.859 4.591 8.943 1.00 96.94 92 SER A N 1
ATOM 687 C CA . SER A 1 92 ? 0.576 4.382 10.367 1.00 96.94 92 SER A CA 1
ATOM 688 C C . SER A 1 92 ? -0.716 5.074 10.820 1.00 96.94 92 SER A C 1
ATOM 690 O O . SER A 1 92 ? -1.281 5.919 10.122 1.00 96.94 92 SER A O 1
ATOM 692 N N . CYS A 1 93 ? -1.189 4.706 12.015 1.00 95.88 93 CYS A N 1
ATOM 693 C CA . CYS A 1 93 ? -2.360 5.296 12.675 1.00 95.88 93 CYS A CA 1
ATOM 694 C C . CYS A 1 93 ? -3.677 5.185 11.885 1.00 95.88 93 CYS A C 1
ATOM 696 O O . CYS A 1 93 ? -4.578 6.015 12.051 1.00 95.88 93 CYS A O 1
ATOM 698 N N . VAL A 1 94 ? -3.825 4.136 11.069 1.00 97.00 94 VAL A N 1
ATOM 699 C CA . VAL A 1 94 ? -5.122 3.770 10.485 1.00 97.00 94 VAL A CA 1
ATOM 700 C C . VAL A 1 94 ? -6.074 3.387 11.615 1.00 97.00 94 VAL A C 1
ATOM 702 O O . VAL A 1 94 ? -5.696 2.690 12.556 1.00 97.00 94 VAL A O 1
ATOM 705 N N . GLY A 1 95 ? -7.322 3.849 11.541 1.00 95.94 95 GLY A N 1
ATOM 706 C CA . GLY A 1 95 ? -8.309 3.624 12.590 1.00 95.94 95 GLY A CA 1
ATOM 707 C C . GLY A 1 95 ? -8.436 2.140 12.944 1.00 95.94 95 GLY A C 1
ATOM 708 O O . GLY A 1 95 ? -8.754 1.323 12.083 1.00 95.94 95 GLY A O 1
ATOM 709 N N . LYS A 1 96 ? -8.243 1.801 14.226 1.00 95.56 96 LYS A N 1
ATOM 710 C CA . LYS A 1 96 ? -8.202 0.424 14.759 1.00 95.56 96 LYS A CA 1
ATOM 711 C C . LYS A 1 96 ? -9.242 -0.540 14.175 1.00 95.56 96 LYS A C 1
ATOM 713 O O . LYS A 1 96 ? -8.901 -1.672 13.854 1.00 95.56 96 LYS A O 1
A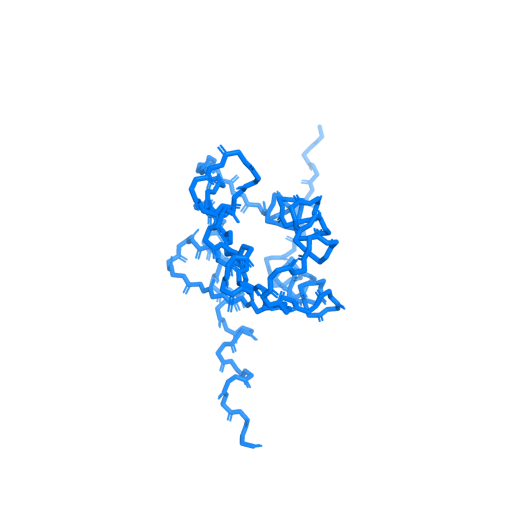TOM 718 N N . ARG A 1 97 ? -10.507 -0.114 14.042 1.00 96.19 97 ARG A N 1
ATOM 719 C CA . ARG A 1 97 ? -11.584 -0.960 13.487 1.00 96.19 97 ARG A CA 1
ATOM 720 C C . ARG A 1 97 ? -11.391 -1.242 11.996 1.00 96.19 97 ARG A C 1
ATOM 722 O O . ARG A 1 97 ? -11.577 -2.373 11.577 1.00 96.19 97 ARG A O 1
ATOM 729 N N . VAL A 1 98 ? -10.979 -0.234 11.227 1.00 96.94 98 VAL A N 1
ATOM 730 C CA . VAL A 1 98 ? -10.701 -0.380 9.792 1.00 96.94 98 VAL A CA 1
ATOM 731 C C . VAL A 1 98 ? -9.488 -1.278 9.587 1.00 96.94 98 VAL A C 1
ATOM 733 O O . VAL A 1 98 ? -9.589 -2.241 8.842 1.00 96.94 98 VAL A O 1
ATOM 736 N N . ALA A 1 99 ? -8.383 -1.042 10.301 1.00 97.00 99 ALA A N 1
ATOM 737 C CA . ALA A 1 99 ? -7.194 -1.894 10.213 1.00 97.00 99 ALA A CA 1
ATOM 738 C C . ALA A 1 99 ? -7.506 -3.363 10.567 1.00 97.00 99 ALA A C 1
ATOM 740 O O . ALA A 1 99 ? -7.099 -4.271 9.848 1.00 97.00 99 ALA A O 1
ATOM 741 N N . ALA A 1 100 ? -8.293 -3.602 11.621 1.00 96.81 100 ALA A N 1
ATOM 742 C CA . ALA A 1 100 ? -8.715 -4.950 11.998 1.00 96.81 100 ALA A CA 1
ATOM 743 C C . ALA A 1 100 ? -9.595 -5.628 10.933 1.00 96.81 100 ALA A C 1
ATOM 745 O O . ALA A 1 100 ? -9.457 -6.828 10.704 1.00 96.81 100 ALA A O 1
ATOM 746 N N . ASP A 1 101 ? -10.499 -4.890 10.285 1.00 96.88 101 ASP A N 1
ATOM 747 C CA . ASP A 1 101 ? -11.339 -5.448 9.221 1.00 96.88 101 ASP A CA 1
ATOM 748 C C . ASP A 1 101 ? -10.554 -5.669 7.919 1.00 96.88 101 ASP A C 1
ATOM 750 O O . ASP A 1 101 ? -10.768 -6.688 7.265 1.00 96.88 101 ASP A O 1
ATOM 754 N N . ILE A 1 102 ? -9.590 -4.800 7.583 1.00 96.88 102 ILE A N 1
ATOM 755 C CA . ILE A 1 102 ? -8.636 -5.044 6.488 1.00 96.88 102 IL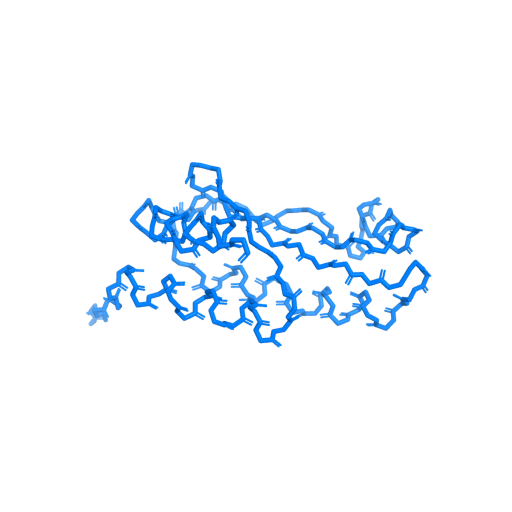E A CA 1
ATOM 756 C C . ILE A 1 102 ? -7.867 -6.335 6.773 1.00 96.88 102 ILE A C 1
ATOM 758 O O . ILE A 1 102 ? -7.870 -7.218 5.923 1.00 96.88 102 ILE A O 1
ATOM 762 N N . LEU A 1 103 ? -7.294 -6.494 7.974 1.00 96.69 103 LEU A N 1
ATOM 763 C CA . LEU A 1 103 ? -6.539 -7.693 8.356 1.00 96.69 103 LEU A CA 1
ATOM 764 C C . LEU A 1 103 ? -7.347 -8.980 8.119 1.00 96.69 103 LEU A C 1
ATOM 766 O O . LEU A 1 103 ? -6.855 -9.914 7.493 1.00 96.69 103 LEU A O 1
ATOM 770 N N . LYS A 1 104 ? -8.620 -9.012 8.532 1.00 95.19 104 LYS A N 1
ATOM 771 C CA . LYS A 1 104 ? -9.507 -10.158 8.263 1.00 95.19 104 LYS A CA 1
ATOM 772 C C . LYS A 1 104 ? -9.662 -10.422 6.765 1.00 95.19 104 LYS A C 1
ATOM 774 O O . LYS A 1 104 ? -9.615 -11.573 6.344 1.00 95.19 104 LYS A O 1
ATOM 779 N N . LEU A 1 105 ? -9.845 -9.371 5.964 1.00 94.19 105 LEU A N 1
ATOM 780 C CA . LEU A 1 105 ? -10.026 -9.473 4.514 1.00 94.19 105 LEU A CA 1
ATOM 781 C C . LEU A 1 105 ? -8.752 -9.861 3.759 1.00 94.19 105 LEU A C 1
ATOM 783 O O . LEU A 1 105 ? -8.871 -10.350 2.641 1.00 94.19 105 LEU A O 1
ATOM 787 N N . VAL A 1 106 ? -7.555 -9.661 4.313 1.00 90.94 106 VAL A N 1
ATOM 788 C CA . VAL A 1 106 ? -6.324 -10.201 3.710 1.00 90.94 106 VAL A CA 1
ATOM 789 C C . VAL A 1 106 ? -6.048 -11.629 4.162 1.00 90.94 106 VAL A C 1
ATOM 791 O O . VAL A 1 106 ? -5.817 -12.480 3.309 1.00 90.94 106 VAL A O 1
ATOM 794 N N . THR A 1 107 ? -6.179 -11.944 5.456 1.00 81.31 107 THR A N 1
ATOM 795 C CA . THR A 1 107 ? -5.949 -13.306 5.979 1.00 81.31 107 THR A CA 1
ATOM 796 C C . THR A 1 107 ? -6.924 -14.336 5.412 1.00 81.31 107 THR A C 1
ATOM 798 O O . THR A 1 107 ? -6.540 -15.470 5.141 1.00 81.31 107 THR A O 1
ATOM 801 N N . PHE A 1 108 ? -8.187 -13.960 5.192 1.00 60.94 108 PHE A N 1
ATOM 802 C CA . PHE A 1 108 ? -9.187 -14.892 4.664 1.00 60.94 108 PHE A CA 1
ATOM 803 C C . PHE A 1 108 ? -8.873 -15.368 3.235 1.00 60.94 108 PHE A C 1
ATOM 805 O O . PHE A 1 108 ? -9.375 -16.403 2.809 1.00 60.94 108 PHE A O 1
ATOM 812 N N . PHE A 1 109 ? -8.045 -14.633 2.488 1.00 54.25 109 PHE A N 1
ATOM 813 C CA . PHE A 1 109 ? -7.735 -14.950 1.093 1.00 54.25 109 PHE A CA 1
ATOM 814 C C . PHE A 1 109 ? -6.381 -15.639 0.911 1.00 54.25 109 PHE A C 1
ATOM 816 O O . PHE A 1 109 ? -6.225 -16.363 -0.064 1.00 54.25 109 PHE A O 1
ATOM 823 N N . THR A 1 110 ? -5.444 -15.510 1.854 1.00 52.75 110 THR A N 1
ATOM 824 C CA . THR A 1 110 ? -4.204 -16.311 1.878 1.00 52.75 110 THR A CA 1
ATOM 825 C C . THR A 1 110 ? -4.428 -17.775 2.277 1.00 52.75 110 THR A C 1
ATOM 827 O O . THR A 1 110 ? -3.508 -18.577 2.172 1.00 52.75 110 THR A O 1
ATOM 830 N N . LEU A 1 111 ? -5.639 -18.133 2.723 1.00 42.22 111 LEU A N 1
ATOM 831 C CA . LEU A 1 111 ? -6.014 -19.481 3.173 1.00 42.22 111 LEU A CA 1
ATOM 832 C C . LEU A 1 111 ? -6.841 -20.284 2.154 1.00 42.22 111 LEU A C 1
ATOM 834 O O . LEU A 1 111 ? -7.334 -21.358 2.499 1.00 42.22 111 LEU A O 1
ATOM 838 N N . LYS A 1 112 ? -7.023 -19.796 0.920 1.00 27.86 112 LYS A N 1
ATOM 839 C CA . LYS A 1 112 ? -7.628 -20.611 -0.142 1.00 27.86 112 LYS A CA 1
ATOM 840 C C . LYS A 1 112 ? -6.520 -21.317 -0.941 1.00 27.86 112 LYS A C 1
ATOM 842 O O . LYS A 1 112 ? -5.761 -20.598 -1.590 1.00 27.86 112 LYS A O 1
ATOM 847 N N . PRO A 1 113 ? -6.401 -22.658 -0.853 1.00 39.97 113 PRO A N 1
ATOM 848 C CA . PRO A 1 113 ? -5.531 -23.433 -1.735 1.00 39.97 113 PRO A CA 1
ATOM 849 C C . PRO A 1 113 ? -6.008 -23.375 -3.191 1.00 39.97 113 PRO A C 1
ATOM 851 O O . PRO A 1 113 ? -7.221 -23.130 -3.413 1.00 39.97 113 PRO A O 1
#

Foldseek 3Di:
DDDDDDDLLVLLVVLVVVCVVLQWDWDFDQQKIKTKHFADQQPPVVLVVCQVPVCVSQVSADFDDWDKDAAHCVDPRVVVCNHGRMGMIMTGGGPRSNSVSNNVVNVVVVPDD